Protein AF-M7PPW6-F1 (afdb_monomer_lite)

pLDDT: mean 79.84, std 19.19, range [37.94, 98.31]

Secondary structure (DSSP, 8-state):
---SSSSSSSSSSTTS----SSSHHHHHHHHHHHHHHHHHHHHHTT--EETTTTEEGGG-HHHHHHHHHHHHHHHHHHHTT-S--SS--S-HHHHHHHHHH--HHHHHHHHHHHTS--

Radius of gyration: 24.94 Å; chains: 1; bounding box: 32×23×100 Å

Foldseek 3Di:
DDDDDPDPPPPPPPPPPPPPPPDDPVVLVVQLVVLLVVQLVVVQVVQQADDPVRHGCCPPVLQSVQSSLLLSLQSNCVSVPQPGHSHDPDDCVVCVVSSPDDDSVVSNVVRNVVVVVD

Organism: NCBI:txid1286106

Sequence (118 aa):
MKAKHLLIQHLLIWVLMSPLTVVVAVEDDFVIKQLTNDCFQEWQTRDWRLGEDAARVADMPSYVEAIKRICGASAELFVEGYPVSPFIHQSQRVILPFIFSGQNADVRQWLLNATTDD

Structure (mmCIF, N/CA/C/O backbone):
data_AF-M7PPW6-F1
#
_entry.id   AF-M7PPW6-F1
#
loop_
_atom_site.group_PDB
_atom_site.id
_atom_site.type_symbol
_atom_site.label_atom_id
_atom_site.label_alt_id
_atom_site.label_comp_id
_atom_site.label_asym_id
_atom_site.label_entity_id
_atom_site.label_seq_id
_atom_site.pdbx_PDB_ins_code
_atom_site.Cartn_x
_atom_site.Cartn_y
_atom_site.Cartn_z
_atom_site.occupancy
_atom_site.B_iso_or_equiv
_atom_site.auth_seq_id
_atom_site.auth_comp_id
_atom_site.auth_asym_id
_atom_site.auth_atom_id
_atom_site.pdbx_PDB_model_num
ATOM 1 N N . MET A 1 1 ? -14.726 -7.093 79.150 1.00 37.94 1 MET A N 1
ATOM 2 C CA . MET A 1 1 ? -15.205 -7.847 77.970 1.00 37.94 1 MET A CA 1
ATOM 3 C C . MET A 1 1 ? -15.480 -6.859 76.837 1.00 37.94 1 MET A C 1
ATOM 5 O O . MET A 1 1 ? -16.530 -6.235 76.820 1.00 37.94 1 MET A O 1
ATOM 9 N N . LYS A 1 2 ? -14.500 -6.624 75.956 1.00 41.59 2 LYS A N 1
ATOM 10 C CA . LYS A 1 2 ? -14.602 -5.742 74.778 1.00 41.59 2 LYS A CA 1
ATOM 11 C C . LYS A 1 2 ? -14.153 -6.555 73.566 1.00 41.59 2 LYS A C 1
ATOM 13 O O . LYS A 1 2 ? -12.963 -6.687 73.326 1.00 41.59 2 LYS A O 1
ATOM 18 N N . ALA A 1 3 ? -15.099 -7.139 72.847 1.00 46.75 3 ALA A N 1
ATOM 19 C CA . ALA A 1 3 ? -14.849 -7.813 71.579 1.00 46.75 3 ALA A CA 1
ATOM 20 C C . ALA A 1 3 ? -16.120 -7.671 70.746 1.00 46.75 3 ALA A C 1
ATOM 22 O O . ALA A 1 3 ? -17.101 -8.335 71.066 1.00 46.75 3 ALA A O 1
ATOM 23 N N . LYS A 1 4 ? -16.130 -6.741 69.776 1.00 47.84 4 LYS A N 1
ATOM 24 C CA . LYS A 1 4 ? -17.118 -6.678 68.671 1.00 47.84 4 LYS A CA 1
ATOM 25 C C . LYS A 1 4 ? -16.888 -5.576 67.615 1.00 47.84 4 LYS A C 1
ATOM 27 O O . LYS A 1 4 ? -17.720 -5.439 66.732 1.00 47.84 4 LYS A O 1
ATOM 32 N N . HIS A 1 5 ? -15.778 -4.830 67.632 1.00 45.78 5 HIS A N 1
ATOM 33 C CA . HIS A 1 5 ? -15.577 -3.692 66.709 1.00 45.78 5 HIS A CA 1
ATOM 34 C C . HIS A 1 5 ? -14.438 -3.831 65.683 1.00 45.78 5 HIS A C 1
ATOM 36 O O . HIS A 1 5 ? -13.989 -2.830 65.144 1.00 45.78 5 HIS A O 1
ATOM 42 N N . LEU A 1 6 ? -13.982 -5.046 65.369 1.00 45.41 6 LEU A N 1
ATOM 43 C CA . LEU A 1 6 ? -12.812 -5.248 64.492 1.00 45.41 6 LEU A CA 1
ATOM 44 C C . LEU A 1 6 ? -13.058 -6.187 63.300 1.00 45.41 6 LEU A C 1
ATOM 46 O O . LEU A 1 6 ? -12.123 -6.783 62.785 1.00 45.41 6 LEU A O 1
ATOM 50 N N . LEU A 1 7 ? -14.307 -6.331 62.844 1.00 46.28 7 LEU A N 1
A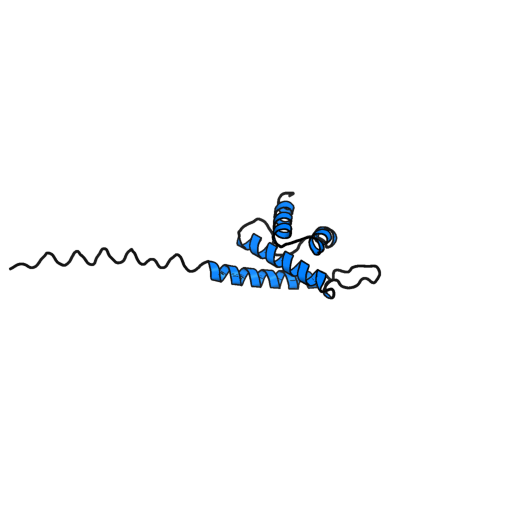TOM 51 C CA . LEU A 1 7 ? -14.630 -7.192 61.691 1.00 46.28 7 LEU A CA 1
ATOM 52 C C . LEU A 1 7 ? -15.240 -6.457 60.488 1.00 46.28 7 LEU A C 1
ATOM 54 O O . LEU A 1 7 ? -15.522 -7.083 59.475 1.00 46.28 7 LEU A O 1
ATOM 58 N N . ILE A 1 8 ? -15.377 -5.129 60.547 1.00 44.25 8 ILE A N 1
ATOM 59 C CA . ILE A 1 8 ? -15.891 -4.306 59.437 1.00 44.25 8 ILE A CA 1
ATOM 60 C C . ILE A 1 8 ? -14.808 -3.308 59.007 1.00 44.25 8 ILE A C 1
ATOM 62 O O . ILE A 1 8 ? -15.006 -2.101 59.013 1.00 44.25 8 ILE A O 1
ATOM 66 N N . GLN A 1 9 ? -13.608 -3.800 58.709 1.00 43.38 9 GLN A N 1
ATOM 67 C CA . GLN A 1 9 ? -12.562 -2.968 58.092 1.00 43.38 9 GLN A CA 1
ATOM 68 C C . GLN A 1 9 ? -11.844 -3.668 56.929 1.00 43.38 9 GLN A C 1
ATOM 70 O O . GLN A 1 9 ? -11.122 -3.027 56.175 1.00 43.38 9 GLN A O 1
ATOM 75 N N . HIS A 1 10 ? -12.112 -4.960 56.705 1.00 42.69 10 HIS A N 1
ATOM 76 C CA . HIS A 1 10 ? -11.516 -5.731 55.608 1.00 42.69 10 HIS A CA 1
ATOM 77 C C . HIS A 1 10 ? -12.404 -5.860 54.359 1.00 42.69 10 HIS A C 1
ATOM 79 O O . HIS A 1 10 ? -11.970 -6.432 53.366 1.00 42.69 10 HIS A O 1
ATOM 85 N N . LEU A 1 11 ? -13.618 -5.300 54.369 1.00 47.28 11 LEU A N 1
ATOM 86 C CA . LEU A 1 11 ? -14.577 -5.405 53.257 1.00 47.28 11 LEU A CA 1
ATOM 87 C C . LEU A 1 11 ? -14.511 -4.254 52.235 1.00 47.28 11 LEU A C 1
ATOM 89 O O . LEU A 1 11 ? -15.239 -4.287 51.252 1.00 47.28 11 LEU A O 1
ATOM 93 N N . LEU A 1 12 ? -13.639 -3.257 52.427 1.00 47.72 12 LEU A N 1
ATOM 94 C CA . LEU A 1 12 ? -13.584 -2.051 51.579 1.00 47.72 12 LEU A CA 1
ATOM 95 C C . LEU A 1 12 ? -12.320 -1.909 50.713 1.00 47.72 12 LEU A C 1
ATOM 97 O O . LEU A 1 12 ? -12.209 -0.942 49.971 1.00 47.72 12 LEU A O 1
ATOM 101 N N . ILE A 1 13 ? -11.376 -2.853 50.767 1.00 48.75 13 ILE A N 1
ATOM 102 C CA . ILE A 1 13 ? -10.068 -2.701 50.089 1.00 48.75 13 ILE A CA 1
ATOM 103 C C . ILE A 1 13 ? -9.958 -3.527 48.791 1.00 48.75 13 ILE A C 1
ATOM 105 O O . ILE A 1 13 ? -9.046 -3.319 48.001 1.00 48.75 13 ILE A O 1
ATOM 109 N N . TRP A 1 14 ? -10.920 -4.404 48.489 1.00 43.31 14 TRP A N 1
ATOM 110 C CA . TRP A 1 14 ? -10.830 -5.285 47.313 1.00 43.31 14 TRP A CA 1
ATOM 111 C C . TRP A 1 14 ? -11.406 -4.719 46.005 1.00 43.31 14 TRP A C 1
ATOM 113 O O . TRP A 1 14 ? -11.274 -5.359 44.969 1.00 43.31 14 TRP A O 1
ATOM 123 N N . VAL A 1 15 ? -11.995 -3.519 46.003 1.00 50.75 15 VAL A N 1
ATOM 124 C CA . VAL A 1 15 ? -12.602 -2.932 44.784 1.00 50.75 15 VAL A CA 1
ATOM 125 C C . VAL A 1 15 ? -11.619 -2.053 43.986 1.00 50.75 15 VAL A C 1
ATOM 127 O O . VAL A 1 15 ? -11.905 -1.682 42.854 1.00 50.75 15 VAL A O 1
ATOM 130 N N . LEU A 1 16 ? -10.425 -1.756 44.516 1.00 48.28 16 LEU A N 1
ATOM 131 C CA . LEU A 1 16 ? -9.467 -0.833 43.875 1.00 48.28 16 LEU A CA 1
ATOM 132 C C . LEU A 1 16 ? -8.342 -1.504 43.071 1.00 48.28 16 LEU A C 1
ATOM 134 O O . LEU A 1 16 ? -7.534 -0.806 42.466 1.00 48.28 16 LEU A O 1
ATOM 138 N N . MET A 1 17 ? -8.305 -2.835 42.996 1.00 48.81 17 MET A N 1
ATOM 139 C CA . MET A 1 17 ? -7.446 -3.552 42.049 1.00 48.81 17 MET A CA 1
ATOM 140 C C . MET A 1 17 ? -8.298 -4.159 40.938 1.00 48.81 17 MET A C 1
ATOM 142 O O . MET A 1 17 ? -8.457 -5.370 40.850 1.00 48.81 17 MET A O 1
ATOM 146 N N . SER A 1 18 ? -8.861 -3.306 40.083 1.00 51.38 18 SER A N 1
ATOM 147 C CA . SER A 1 18 ? -9.184 -3.722 38.718 1.00 51.38 18 SER A CA 1
ATOM 148 C C . SER A 1 18 ? -7.944 -3.462 37.861 1.00 51.38 18 SER A C 1
ATOM 150 O O . SER A 1 18 ? -7.698 -2.309 37.503 1.00 51.38 18 SER A O 1
ATOM 152 N N . PRO A 1 19 ? -7.130 -4.481 37.530 1.00 47.50 19 PRO A N 1
ATOM 153 C CA . PRO A 1 19 ? -6.118 -4.356 36.495 1.00 47.50 19 PRO A CA 1
ATOM 154 C C . PRO A 1 19 ? -6.827 -4.466 35.139 1.00 47.50 19 PRO A C 1
ATOM 156 O O . PRO A 1 19 ? -6.678 -5.461 34.443 1.00 47.50 19 PRO A O 1
ATOM 159 N N . LEU A 1 20 ? -7.677 -3.496 34.789 1.00 52.25 20 LEU A N 1
ATOM 160 C CA . LEU A 1 20 ? -8.476 -3.567 33.558 1.00 52.25 20 LEU A CA 1
ATOM 161 C C . LEU A 1 20 ? -8.142 -2.485 32.527 1.00 52.25 20 LEU A C 1
ATOM 163 O O . LEU A 1 20 ? -8.945 -2.221 31.642 1.00 52.25 20 LEU A O 1
ATOM 167 N N . THR A 1 21 ? -6.964 -1.866 32.609 1.00 50.81 21 THR A N 1
ATOM 168 C CA . THR A 1 21 ? -6.569 -0.804 31.661 1.00 50.81 21 THR A CA 1
ATOM 169 C C . THR A 1 21 ? -5.221 -1.007 30.974 1.00 50.81 21 THR A C 1
ATOM 171 O O . THR A 1 21 ? -4.771 -0.116 30.264 1.00 50.81 21 THR A O 1
ATOM 174 N N . VAL A 1 22 ? -4.586 -2.178 31.098 1.00 50.28 22 VAL A N 1
ATOM 175 C CA . VAL A 1 22 ? -3.305 -2.464 30.419 1.00 50.28 22 VAL A CA 1
ATOM 176 C C . VAL A 1 22 ? -3.399 -3.759 29.612 1.00 50.28 22 VAL A C 1
ATOM 178 O O . VAL A 1 22 ? -2.745 -4.736 29.955 1.00 50.28 22 VAL A O 1
ATOM 181 N N . VAL A 1 23 ? -4.248 -3.816 28.578 1.00 49.03 23 VAL A N 1
ATOM 182 C CA . VAL A 1 23 ? -4.251 -4.979 27.655 1.00 49.03 23 VAL A CA 1
ATOM 183 C C . VAL A 1 23 ? -4.411 -4.625 26.165 1.00 49.03 23 VAL A C 1
ATOM 185 O O . VAL A 1 23 ? -3.995 -5.416 25.336 1.00 49.03 23 VAL A O 1
ATOM 188 N N . VAL A 1 24 ? -4.906 -3.448 25.765 1.00 53.25 24 VAL A N 1
ATOM 189 C CA . VAL A 1 24 ? -5.366 -3.292 24.362 1.00 53.25 24 VAL A CA 1
ATOM 190 C C . VAL A 1 24 ? -4.249 -3.005 23.335 1.00 53.25 24 VAL A C 1
ATOM 192 O O . VAL A 1 24 ? -4.304 -3.504 22.222 1.00 53.25 24 VAL A O 1
ATOM 195 N N . ALA A 1 25 ? -3.168 -2.305 23.697 1.00 59.06 25 ALA A N 1
ATOM 196 C CA . ALA A 1 25 ? -2.180 -1.845 22.703 1.00 59.06 25 ALA A CA 1
ATOM 197 C C . ALA A 1 25 ? -1.289 -2.949 22.084 1.00 59.06 25 ALA A C 1
ATOM 199 O O . ALA A 1 25 ? -0.715 -2.754 21.018 1.00 59.06 25 ALA A O 1
ATOM 200 N N . VAL A 1 26 ? -1.129 -4.098 22.751 1.00 60.81 26 VAL A N 1
ATOM 201 C CA . VAL A 1 26 ? -0.249 -5.179 22.254 1.00 60.81 26 VAL A CA 1
ATOM 202 C C . VAL A 1 26 ? -0.931 -5.997 21.154 1.00 60.81 26 VAL A C 1
ATOM 204 O O . VAL A 1 26 ? -0.254 -6.531 20.276 1.00 60.81 26 VAL A O 1
ATOM 207 N N . GLU A 1 27 ? -2.259 -6.091 21.200 1.00 74.06 27 GLU A N 1
ATOM 208 C CA . GLU A 1 27 ? -3.051 -6.807 20.200 1.00 74.06 27 GLU A CA 1
ATOM 209 C C . GLU A 1 27 ? -3.084 -6.025 18.883 1.00 74.06 27 GLU A C 1
ATOM 211 O O . GLU A 1 27 ? -2.773 -6.585 17.830 1.00 74.06 27 GLU A O 1
ATOM 216 N N . ASP A 1 28 ? -3.311 -4.713 18.961 1.00 87.25 28 ASP A N 1
ATOM 217 C CA . ASP A 1 28 ? -3.379 -3.829 17.794 1.00 87.25 28 ASP A CA 1
ATOM 218 C C . ASP A 1 28 ? -2.060 -3.814 17.003 1.00 87.25 28 ASP A C 1
ATOM 220 O O . ASP A 1 28 ? -2.059 -4.013 15.788 1.00 87.25 28 ASP A O 1
ATOM 224 N N . ASP A 1 29 ? -0.912 -3.685 17.678 1.00 91.81 29 ASP A N 1
ATOM 225 C CA . ASP A 1 29 ? 0.413 -3.690 17.037 1.00 91.81 29 ASP A CA 1
ATOM 226 C C . ASP A 1 29 ? 0.707 -4.994 16.275 1.00 91.81 29 ASP A C 1
ATOM 228 O O . ASP A 1 29 ? 1.384 -4.990 15.238 1.00 91.81 29 ASP A O 1
ATOM 232 N N . PHE A 1 30 ? 0.247 -6.130 16.805 1.00 94.12 30 PHE A N 1
ATOM 233 C CA . PHE A 1 30 ? 0.393 -7.424 16.143 1.00 94.12 30 PHE A CA 1
ATOM 234 C C . PHE A 1 30 ? -0.522 -7.516 14.917 1.00 94.12 30 PHE A C 1
ATOM 236 O O . PHE A 1 30 ? -0.056 -7.883 13.834 1.00 94.12 30 PHE A O 1
ATOM 243 N N . VAL A 1 31 ? -1.790 -7.124 15.067 1.00 95.06 31 VAL A N 1
ATOM 244 C CA . VAL A 1 31 ? -2.788 -7.140 13.990 1.00 95.06 31 VAL A CA 1
ATOM 245 C C . VAL A 1 31 ? -2.376 -6.216 12.842 1.00 95.06 31 VAL A C 1
ATOM 247 O O . VAL A 1 31 ? -2.400 -6.637 11.686 1.00 95.06 31 VAL A O 1
ATOM 250 N N . ILE A 1 32 ? -1.906 -4.999 13.136 1.00 96.62 32 ILE A N 1
ATOM 251 C CA . ILE A 1 32 ? -1.432 -4.041 12.125 1.00 96.62 32 ILE A CA 1
ATOM 252 C C . ILE A 1 32 ? -0.283 -4.640 11.311 1.00 96.62 32 ILE A C 1
ATOM 254 O O . ILE A 1 32 ? -0.294 -4.576 10.079 1.00 96.62 32 ILE A O 1
ATOM 258 N N . LYS A 1 33 ? 0.702 -5.269 11.967 1.00 97.00 33 LYS A N 1
ATOM 259 C CA . LYS A 1 33 ? 1.830 -5.917 11.274 1.00 97.00 33 LYS A CA 1
ATOM 260 C C . LYS A 1 33 ? 1.368 -7.071 10.392 1.00 97.00 33 LYS A C 1
ATOM 262 O O . LYS A 1 33 ? 1.874 -7.214 9.280 1.00 97.00 33 LYS A O 1
ATOM 267 N N . GLN A 1 34 ? 0.427 -7.881 10.873 1.00 97.88 34 GLN A N 1
ATOM 268 C CA . GLN A 1 34 ? -0.125 -8.987 10.099 1.00 97.88 34 GLN A CA 1
ATOM 269 C C . GLN A 1 34 ? -0.855 -8.478 8.851 1.00 97.88 34 GLN A C 1
ATOM 271 O O . GLN A 1 34 ? -0.490 -8.863 7.744 1.00 97.88 34 GLN A O 1
ATOM 276 N N . LEU A 1 35 ? -1.792 -7.541 9.009 1.00 97.94 35 LEU A N 1
ATOM 277 C CA . LEU A 1 35 ? -2.539 -6.950 7.894 1.00 97.94 35 LEU A CA 1
ATOM 278 C C . LEU A 1 35 ? -1.626 -6.234 6.892 1.00 97.94 35 LEU A C 1
ATOM 280 O O . LEU A 1 35 ? -1.818 -6.356 5.685 1.00 97.94 35 LEU A O 1
ATOM 284 N N . THR A 1 36 ? -0.590 -5.541 7.374 1.00 98.06 36 THR A N 1
ATOM 285 C CA . THR A 1 36 ? 0.416 -4.904 6.510 1.00 98.06 36 THR A CA 1
ATOM 286 C C . THR A 1 36 ? 1.121 -5.934 5.629 1.00 98.06 36 THR A C 1
ATOM 288 O O . THR A 1 36 ? 1.284 -5.718 4.426 1.00 98.06 36 THR A O 1
ATOM 291 N N . ASN A 1 37 ? 1.540 -7.058 6.219 1.00 98.25 37 ASN A N 1
ATOM 292 C CA . ASN A 1 37 ? 2.207 -8.131 5.489 1.00 98.25 37 ASN A CA 1
ATOM 293 C C . ASN A 1 37 ? 1.259 -8.791 4.487 1.00 98.25 37 ASN A C 1
ATOM 295 O O . ASN A 1 37 ? 1.641 -8.961 3.331 1.00 98.25 37 ASN A O 1
ATOM 299 N N . ASP A 1 38 ? 0.034 -9.106 4.902 1.00 98.31 38 ASP A N 1
ATOM 300 C CA . ASP A 1 38 ? -0.966 -9.753 4.052 1.00 98.31 38 ASP A CA 1
ATOM 301 C C . ASP A 1 38 ? -1.335 -8.863 2.856 1.00 98.31 38 ASP A C 1
ATOM 303 O O . ASP A 1 38 ? -1.344 -9.330 1.717 1.00 98.31 38 ASP A O 1
ATOM 307 N N . CYS A 1 39 ? -1.534 -7.560 3.084 1.00 98.12 39 CYS A N 1
ATOM 308 C CA . CYS A 1 39 ? -1.731 -6.568 2.026 1.00 98.12 39 CYS A CA 1
ATOM 309 C C . CYS A 1 39 ? -0.557 -6.527 1.044 1.00 98.12 39 CYS A C 1
ATOM 311 O O . CYS A 1 39 ? -0.755 -6.540 -0.172 1.00 98.12 39 CYS A O 1
ATOM 313 N N . PHE A 1 40 ? 0.677 -6.514 1.552 1.00 97.56 40 PHE A N 1
ATOM 314 C CA . PHE A 1 40 ? 1.855 -6.471 0.695 1.00 97.56 40 PHE A CA 1
ATOM 315 C C . PHE A 1 40 ? 2.002 -7.748 -0.145 1.00 97.56 40 PHE A C 1
ATOM 317 O O . PHE A 1 40 ? 2.325 -7.659 -1.330 1.00 97.56 40 PHE A O 1
ATOM 324 N N . GLN A 1 41 ? 1.737 -8.923 0.436 1.00 97.56 41 GLN A N 1
ATOM 325 C CA . GLN A 1 41 ? 1.749 -10.196 -0.292 1.00 97.56 41 GLN A CA 1
ATOM 326 C C . GLN A 1 41 ? 0.654 -10.245 -1.362 1.00 97.56 41 GLN A C 1
ATOM 328 O O . GLN A 1 41 ? 0.932 -10.631 -2.496 1.00 97.56 41 GLN A O 1
ATOM 333 N N . GLU A 1 42 ? -0.566 -9.808 -1.041 1.00 97.19 42 GLU A N 1
ATOM 334 C CA . GLU A 1 42 ? -1.664 -9.728 -2.009 1.00 97.19 42 GLU A CA 1
ATOM 335 C C . GLU A 1 42 ? -1.295 -8.816 -3.180 1.00 97.19 42 GLU A C 1
ATOM 337 O O . GLU A 1 42 ? -1.398 -9.229 -4.336 1.00 97.19 42 GLU A O 1
ATOM 342 N N . TRP A 1 43 ? -0.767 -7.621 -2.904 1.00 95.50 43 TRP A N 1
ATOM 343 C CA . TRP A 1 43 ? -0.349 -6.688 -3.946 1.00 95.50 43 TRP A CA 1
ATOM 344 C C . TRP A 1 43 ? 0.679 -7.291 -4.915 1.00 95.50 43 TRP A C 1
ATOM 346 O O . TRP A 1 43 ? 0.577 -7.076 -6.125 1.00 95.50 43 TRP A O 1
ATOM 356 N N . GLN A 1 44 ? 1.643 -8.080 -4.423 1.00 94.81 44 GLN A N 1
ATOM 357 C CA . GLN A 1 44 ? 2.647 -8.727 -5.278 1.00 94.81 44 GLN A CA 1
ATOM 358 C C . GLN A 1 44 ? 2.023 -9.655 -6.328 1.00 94.81 44 GLN A C 1
ATOM 360 O O . GLN A 1 44 ? 2.575 -9.800 -7.421 1.00 94.81 44 GLN A O 1
ATOM 365 N N . THR A 1 45 ? 0.862 -10.247 -6.035 1.00 95.19 45 THR A N 1
ATOM 366 C CA . THR A 1 45 ? 0.150 -11.124 -6.978 1.00 95.19 45 THR A CA 1
ATOM 367 C C . THR A 1 45 ? -0.435 -10.375 -8.176 1.00 95.19 45 THR A C 1
ATOM 369 O O . THR A 1 45 ? -0.742 -10.991 -9.195 1.00 95.19 45 THR A O 1
ATOM 372 N N . ARG A 1 46 ? -0.544 -9.042 -8.100 1.00 92.00 46 ARG A N 1
ATOM 373 C CA . ARG A 1 46 ? -1.137 -8.205 -9.153 1.00 92.00 46 ARG A CA 1
ATOM 374 C C . ARG A 1 46 ? -0.218 -7.963 -10.348 1.00 92.00 46 ARG A C 1
ATOM 376 O O . ARG A 1 46 ? -0.674 -7.384 -11.330 1.00 92.00 46 ARG A O 1
ATOM 383 N N . ASP A 1 47 ? 1.055 -8.356 -10.249 1.00 93.06 47 ASP A N 1
ATOM 384 C CA . ASP A 1 47 ? 2.082 -8.235 -11.297 1.00 93.06 47 ASP A CA 1
ATOM 385 C C . ASP A 1 47 ? 2.073 -6.869 -12.005 1.00 93.06 47 ASP A C 1
ATOM 387 O O . ASP A 1 47 ? 2.069 -6.769 -13.232 1.00 93.06 47 ASP A O 1
ATOM 391 N N . TRP A 1 48 ? 2.018 -5.788 -11.222 1.00 92.69 48 TRP A N 1
ATOM 392 C CA . TRP A 1 48 ? 2.035 -4.435 -11.772 1.00 92.69 48 TRP A CA 1
ATOM 393 C C . TRP A 1 48 ? 3.327 -4.180 -12.549 1.00 92.69 48 TRP A C 1
ATOM 395 O O . TRP A 1 48 ? 4.425 -4.570 -12.137 1.00 92.69 48 TRP A O 1
ATOM 405 N N . ARG A 1 49 ? 3.195 -3.501 -13.688 1.00 92.69 49 ARG A N 1
ATOM 406 C CA . ARG A 1 49 ? 4.286 -3.257 -14.636 1.00 92.69 49 ARG A CA 1
ATOM 407 C C . ARG A 1 49 ? 4.359 -1.786 -15.001 1.00 92.69 49 ARG A C 1
ATOM 409 O O . ARG A 1 49 ? 3.363 -1.066 -14.920 1.00 92.69 49 ARG A O 1
ATOM 416 N N . LEU A 1 50 ? 5.548 -1.322 -15.364 1.00 87.81 50 LEU A N 1
ATOM 417 C CA . LEU A 1 50 ? 5.784 0.076 -15.701 1.00 87.81 50 LEU A CA 1
ATOM 418 C C . LEU A 1 50 ? 6.819 0.233 -16.814 1.00 87.81 50 LEU A C 1
ATOM 420 O O . LEU A 1 50 ? 7.741 -0.570 -16.941 1.00 87.81 50 LEU A O 1
ATOM 424 N N . GLY A 1 51 ? 6.665 1.313 -17.579 1.00 83.81 51 GLY A N 1
ATOM 425 C CA . GLY A 1 51 ? 7.528 1.641 -18.707 1.00 83.81 51 GLY A CA 1
ATOM 426 C C . GLY A 1 51 ? 7.248 0.784 -19.939 1.00 83.81 51 GLY A C 1
ATOM 427 O O . GLY A 1 51 ? 6.397 -0.105 -19.928 1.00 83.81 51 GLY A O 1
ATOM 428 N N . GLU A 1 52 ? 7.976 1.080 -21.010 1.00 81.88 52 GLU A N 1
ATOM 429 C CA . GLU A 1 52 ? 7.863 0.372 -22.290 1.00 81.88 52 GLU A CA 1
ATOM 430 C C . GLU A 1 52 ? 8.356 -1.077 -22.184 1.00 81.88 52 GLU A C 1
ATOM 432 O O . GLU A 1 52 ? 7.748 -1.979 -22.754 1.00 81.88 52 GLU A O 1
ATOM 437 N N . ASP A 1 53 ? 9.374 -1.318 -21.353 1.00 87.31 53 ASP A N 1
ATOM 438 C CA . ASP A 1 53 ? 9.943 -2.649 -21.105 1.00 87.31 53 ASP A CA 1
ATOM 439 C C . ASP A 1 53 ? 9.056 -3.540 -20.215 1.00 87.31 53 ASP A C 1
ATOM 441 O O . ASP A 1 53 ? 9.424 -4.672 -19.896 1.00 87.31 53 ASP A O 1
ATOM 445 N N . ALA A 1 54 ? 7.896 -3.033 -19.778 1.00 88.38 54 ALA A N 1
ATOM 446 C CA . ALA A 1 54 ? 6.957 -3.730 -18.903 1.00 88.38 54 ALA A CA 1
ATOM 447 C C . ALA A 1 54 ? 7.636 -4.318 -17.648 1.00 88.38 54 ALA A C 1
ATOM 449 O O . ALA A 1 54 ? 7.317 -5.431 -17.207 1.00 88.38 54 ALA A O 1
ATOM 450 N N . ALA A 1 55 ? 8.580 -3.558 -17.083 1.00 91.06 55 ALA A N 1
ATOM 451 C CA . ALA A 1 55 ? 9.345 -3.946 -15.912 1.00 91.06 55 ALA A CA 1
ATOM 452 C C . ALA A 1 55 ? 8.411 -4.093 -14.710 1.00 91.06 55 ALA A C 1
ATOM 454 O O . ALA A 1 55 ? 7.559 -3.237 -14.453 1.00 91.06 55 ALA A O 1
ATOM 455 N N . ARG A 1 56 ? 8.567 -5.190 -13.970 1.00 94.00 56 ARG A N 1
ATOM 456 C CA . ARG A 1 56 ? 7.722 -5.488 -12.820 1.00 94.00 56 ARG A CA 1
ATOM 457 C C . ARG A 1 56 ? 8.058 -4.534 -11.680 1.00 94.00 56 ARG A C 1
ATOM 459 O O . ARG A 1 56 ? 9.199 -4.449 -11.233 1.00 94.00 56 ARG A O 1
ATOM 466 N N . VAL A 1 57 ? 7.056 -3.821 -11.180 1.00 91.81 57 VAL A N 1
ATOM 467 C CA . VAL A 1 57 ? 7.277 -2.797 -10.146 1.00 91.81 57 VAL A CA 1
ATOM 468 C C . VAL A 1 57 ? 7.661 -3.403 -8.794 1.00 91.81 57 VAL A C 1
ATOM 470 O O . VAL A 1 57 ? 8.285 -2.734 -7.980 1.00 91.81 57 VAL A O 1
ATOM 473 N N . ALA A 1 58 ? 7.337 -4.679 -8.559 1.00 93.44 58 ALA A N 1
ATOM 474 C CA . ALA A 1 58 ? 7.768 -5.412 -7.368 1.00 93.44 58 ALA A CA 1
ATOM 475 C C . ALA A 1 58 ? 9.297 -5.581 -7.287 1.00 93.44 58 ALA A C 1
ATOM 477 O O . ALA A 1 58 ? 9.821 -5.814 -6.202 1.00 93.44 58 ALA A O 1
ATOM 478 N N . ASP A 1 59 ? 10.009 -5.414 -8.405 1.00 92.88 59 ASP A N 1
ATOM 479 C CA . ASP A 1 59 ? 11.475 -5.451 -8.455 1.00 92.88 59 ASP A CA 1
ATOM 480 C C . ASP A 1 59 ? 12.102 -4.055 -8.276 1.00 92.88 59 ASP A C 1
ATOM 482 O O . ASP A 1 59 ? 13.323 -3.908 -8.272 1.00 92.88 59 ASP A O 1
ATOM 486 N N . MET A 1 60 ? 11.279 -3.012 -8.107 1.00 91.19 60 MET A N 1
ATOM 487 C CA . MET A 1 60 ? 11.716 -1.629 -7.925 1.00 91.19 60 MET A CA 1
ATOM 488 C C . MET A 1 60 ? 11.648 -1.249 -6.434 1.00 91.19 60 MET A C 1
ATOM 490 O O . MET A 1 60 ? 10.548 -1.127 -5.887 1.00 91.19 60 MET A O 1
ATOM 494 N N . PRO A 1 61 ? 12.786 -0.993 -5.756 1.00 90.88 61 PRO A N 1
ATOM 495 C CA . PRO A 1 61 ? 12.798 -0.726 -4.315 1.00 90.88 61 PRO A CA 1
ATOM 496 C C . PRO A 1 61 ? 11.915 0.451 -3.882 1.00 90.88 61 PRO A C 1
ATOM 498 O O . PRO A 1 61 ? 11.255 0.380 -2.850 1.00 90.88 61 PRO A O 1
ATOM 501 N N . SER A 1 62 ? 11.851 1.519 -4.683 1.00 86.94 62 SER A N 1
ATOM 502 C CA . SER A 1 62 ? 11.006 2.684 -4.390 1.00 86.94 62 SER A CA 1
ATOM 503 C C . SER A 1 62 ? 9.514 2.340 -4.368 1.00 86.94 62 SER A C 1
ATOM 505 O O . SER A 1 62 ? 8.798 2.800 -3.482 1.00 86.94 62 SER A O 1
ATOM 507 N N . TYR A 1 63 ? 9.054 1.499 -5.299 1.00 89.50 63 TYR A N 1
ATOM 508 C CA . TYR A 1 63 ? 7.676 1.010 -5.326 1.00 89.50 63 TYR A CA 1
ATOM 509 C C . TYR A 1 63 ? 7.389 0.115 -4.130 1.00 89.50 63 TYR A C 1
ATOM 511 O O . TYR A 1 63 ? 6.366 0.283 -3.475 1.00 89.50 63 TYR A O 1
ATOM 519 N N . VAL A 1 64 ? 8.301 -0.805 -3.815 1.00 92.44 64 VAL A N 1
ATOM 520 C CA . VAL A 1 64 ? 8.147 -1.716 -2.677 1.00 92.44 64 VAL A CA 1
ATOM 521 C C . VAL A 1 64 ? 7.961 -0.947 -1.371 1.00 92.44 64 VAL A C 1
ATOM 523 O O . VAL A 1 64 ? 7.013 -1.214 -0.633 1.00 92.44 64 VAL A O 1
ATOM 526 N N . GLU A 1 65 ? 8.819 0.033 -1.094 1.00 91.38 65 GLU A N 1
ATOM 527 C CA . GLU A 1 65 ? 8.732 0.814 0.143 1.00 91.38 65 GLU A CA 1
ATOM 528 C C . GLU A 1 65 ? 7.478 1.691 0.195 1.00 91.38 65 GLU A C 1
ATOM 530 O O . GLU A 1 65 ? 6.844 1.815 1.243 1.00 91.38 65 GLU A O 1
ATOM 535 N N . ALA A 1 66 ? 7.063 2.252 -0.939 1.00 90.19 66 ALA A N 1
ATOM 536 C CA . ALA A 1 66 ? 5.821 3.006 -1.017 1.00 90.19 66 ALA A CA 1
ATOM 537 C C . ALA A 1 66 ? 4.579 2.133 -0.783 1.00 90.19 66 ALA A C 1
ATOM 539 O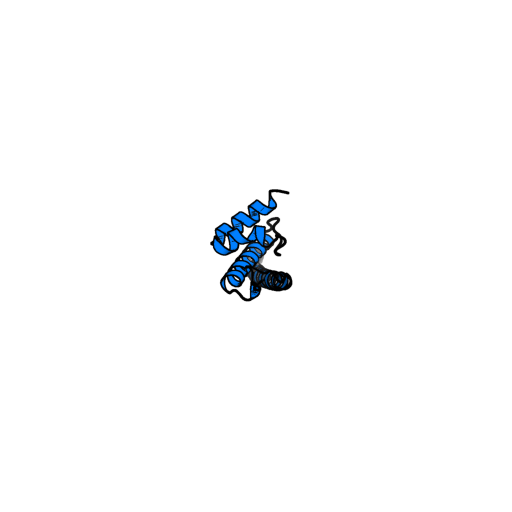 O . ALA A 1 66 ? 3.675 2.529 -0.052 1.00 90.19 66 ALA A O 1
ATOM 540 N N . ILE A 1 67 ? 4.532 0.931 -1.355 1.00 93.88 67 ILE A N 1
ATOM 541 C CA . ILE A 1 67 ? 3.399 0.021 -1.166 1.00 93.88 67 ILE A CA 1
ATOM 542 C C . ILE A 1 67 ? 3.334 -0.468 0.278 1.00 93.88 67 ILE A C 1
ATOM 544 O O . ILE A 1 67 ? 2.253 -0.464 0.861 1.00 93.88 67 ILE A O 1
ATOM 548 N N . LYS A 1 68 ? 4.472 -0.810 0.897 1.00 94.19 68 LYS A N 1
ATOM 549 C CA . LYS A 1 68 ? 4.513 -1.127 2.335 1.00 94.19 68 LYS A CA 1
ATOM 550 C C . LYS A 1 68 ? 3.941 0.010 3.176 1.00 94.19 68 LYS A C 1
ATOM 552 O O . LYS A 1 68 ? 3.188 -0.244 4.110 1.00 94.19 68 LYS A O 1
ATOM 557 N N . ARG A 1 69 ? 4.258 1.260 2.823 1.00 93.00 69 ARG A N 1
ATOM 558 C CA . ARG A 1 69 ? 3.721 2.453 3.487 1.00 93.00 69 ARG A CA 1
ATOM 559 C C . ARG A 1 69 ? 2.199 2.530 3.397 1.00 93.00 69 ARG A C 1
ATOM 561 O O . ARG A 1 69 ? 1.542 2.792 4.399 1.00 93.00 69 ARG A O 1
ATOM 568 N N . ILE A 1 70 ? 1.651 2.288 2.209 1.00 93.38 70 ILE A N 1
ATOM 569 C CA . ILE A 1 70 ? 0.204 2.298 1.960 1.00 93.38 70 ILE A CA 1
ATOM 570 C C . ILE A 1 70 ? -0.486 1.163 2.715 1.00 93.38 70 ILE A C 1
ATOM 572 O O . ILE A 1 70 ? -1.494 1.411 3.371 1.00 93.38 70 ILE A O 1
ATOM 576 N N . CYS A 1 71 ? 0.067 -0.050 2.676 1.00 95.50 71 CYS A N 1
ATOM 577 C CA . CYS A 1 71 ? -0.461 -1.185 3.430 1.00 95.50 71 CYS A CA 1
ATOM 578 C C . CYS A 1 71 ? -0.448 -0.919 4.943 1.00 95.50 71 CYS A C 1
ATOM 580 O O . CYS A 1 71 ? -1.446 -1.176 5.607 1.00 95.50 71 CYS A O 1
ATOM 582 N N . GLY A 1 72 ? 0.632 -0.333 5.474 1.00 95.38 72 GLY A N 1
ATOM 583 C CA . GLY A 1 72 ? 0.715 0.061 6.883 1.00 95.38 72 GLY A CA 1
ATOM 584 C C . GLY A 1 72 ? -0.350 1.085 7.268 1.00 95.38 72 GLY A C 1
ATOM 585 O O . GLY A 1 72 ? -1.116 0.858 8.198 1.00 95.38 72 GLY A O 1
ATOM 586 N N . ALA A 1 73 ? -0.469 2.168 6.498 1.00 94.75 73 ALA A N 1
ATOM 587 C CA . ALA A 1 73 ? -1.484 3.194 6.730 1.00 94.75 73 ALA A CA 1
ATOM 588 C C . ALA A 1 73 ? -2.920 2.645 6.630 1.00 94.75 73 ALA A C 1
ATOM 590 O O . ALA A 1 73 ? -3.783 3.030 7.414 1.00 94.75 73 ALA A O 1
ATOM 591 N N . SER A 1 74 ? -3.176 1.738 5.684 1.00 95.12 74 SER A N 1
ATOM 592 C CA . SER A 1 74 ? -4.488 1.101 5.509 1.00 95.12 74 SER A CA 1
ATOM 593 C C . SER A 1 74 ? -4.828 0.186 6.688 1.00 95.12 74 SER A C 1
ATOM 595 O O . SER A 1 74 ? -5.953 0.215 7.178 1.00 95.12 74 SER A O 1
ATOM 597 N N . ALA A 1 75 ? -3.852 -0.585 7.180 1.00 97.25 75 ALA A N 1
ATOM 598 C CA . ALA A 1 75 ? -4.013 -1.445 8.348 1.00 97.25 75 ALA A CA 1
ATOM 599 C C . ALA A 1 75 ? -4.270 -0.641 9.631 1.00 97.25 75 ALA A C 1
ATOM 601 O O . ALA A 1 75 ? -5.181 -0.983 10.382 1.00 97.25 75 ALA A O 1
ATOM 602 N N . GLU A 1 76 ? -3.514 0.438 9.860 1.00 96.06 76 GLU A N 1
ATOM 603 C CA . GLU A 1 76 ? -3.738 1.351 10.988 1.00 96.06 76 GLU A CA 1
ATOM 604 C C . GLU A 1 76 ? -5.160 1.929 10.953 1.00 96.06 76 GLU A C 1
ATOM 606 O O . GLU A 1 76 ? -5.902 1.798 11.922 1.00 96.06 76 GLU A O 1
ATOM 611 N N . LEU A 1 77 ? -5.576 2.502 9.816 1.00 95.62 77 LEU A N 1
ATOM 612 C CA . LEU A 1 77 ? -6.909 3.095 9.663 1.00 95.62 77 LEU A CA 1
ATOM 613 C C . LEU A 1 77 ? -8.032 2.066 9.853 1.00 95.62 77 LEU A C 1
ATOM 615 O O . LEU A 1 77 ? -9.050 2.380 10.469 1.00 95.62 77 LEU A O 1
ATOM 619 N N . PHE A 1 78 ? -7.845 0.841 9.360 1.00 95.88 78 PHE A N 1
ATOM 620 C CA . PHE A 1 78 ? -8.801 -0.245 9.554 1.00 95.88 78 PHE A CA 1
ATOM 621 C C . PHE A 1 78 ? -8.947 -0.627 11.035 1.00 95.88 78 PHE A C 1
ATOM 623 O O . PHE A 1 78 ? -10.068 -0.741 11.528 1.00 95.88 78 PHE A O 1
ATOM 630 N N . VAL A 1 79 ? -7.833 -0.783 11.760 1.00 96.06 79 VAL A N 1
ATOM 631 C CA . VAL A 1 79 ? -7.837 -1.103 13.202 1.00 96.06 79 VAL A CA 1
ATOM 632 C C . VAL A 1 79 ? -8.411 0.049 14.033 1.00 96.06 79 VAL A C 1
ATOM 634 O O . VAL A 1 79 ? -9.150 -0.187 14.985 1.00 96.06 79 VAL A O 1
ATOM 637 N N . GLU A 1 80 ? -8.165 1.296 13.629 1.00 95.06 80 GLU A N 1
ATOM 638 C CA . GLU A 1 80 ? -8.772 2.499 14.218 1.00 95.06 80 GLU A CA 1
ATOM 639 C C . GLU A 1 80 ? -10.294 2.610 13.952 1.00 95.06 80 GLU A C 1
ATOM 641 O O . GLU A 1 80 ? -10.962 3.463 14.539 1.00 95.06 80 GLU A O 1
ATOM 646 N N . GLY A 1 81 ? -10.863 1.750 13.097 1.00 94.31 81 GLY A N 1
ATOM 647 C CA . GLY A 1 81 ? -12.299 1.677 12.816 1.00 94.31 81 GLY A CA 1
ATOM 648 C C . GLY A 1 81 ? -12.787 2.606 11.701 1.00 94.31 81 GLY A C 1
ATOM 649 O O . GLY A 1 81 ? -13.997 2.792 11.548 1.00 94.31 81 GLY A O 1
ATOM 650 N N . TYR A 1 82 ? -11.881 3.190 10.913 1.00 95.06 82 TYR A N 1
ATOM 651 C CA . TYR A 1 82 ? -12.259 3.931 9.709 1.00 95.06 82 TYR A CA 1
ATOM 652 C C . TYR A 1 82 ? -12.771 2.975 8.618 1.00 95.06 82 TYR A C 1
ATOM 654 O O . TYR A 1 82 ? -12.351 1.817 8.567 1.00 95.06 82 TYR A O 1
ATOM 662 N N . PRO A 1 83 ? -13.641 3.436 7.695 1.00 92.62 83 PRO A N 1
ATOM 663 C CA . PRO A 1 83 ? -14.191 2.615 6.611 1.00 92.62 83 PRO A CA 1
ATOM 664 C C . PRO A 1 83 ? -13.176 2.379 5.473 1.00 92.62 83 PRO A C 1
ATOM 666 O O . PRO A 1 83 ? -13.505 2.465 4.295 1.00 92.62 83 PRO A O 1
ATOM 669 N N . VAL A 1 84 ? -11.922 2.091 5.820 1.00 92.25 84 VAL A N 1
ATOM 670 C CA . VAL A 1 84 ? -10.808 1.867 4.896 1.00 92.25 84 VAL A CA 1
ATOM 671 C C . VAL A 1 84 ? -10.488 0.375 4.881 1.00 92.25 84 VAL A C 1
ATOM 673 O O . VAL A 1 84 ? -10.269 -0.225 5.927 1.00 92.25 84 VAL A O 1
ATOM 676 N N . SER A 1 85 ? -10.455 -0.238 3.696 1.00 94.19 85 SER A N 1
ATOM 677 C CA . SER A 1 85 ? -10.003 -1.630 3.549 1.00 94.19 85 SER A CA 1
ATOM 678 C C . SER A 1 85 ? -8.534 -1.758 3.968 1.00 94.19 85 SER A C 1
ATOM 680 O O . SER A 1 85 ? -7.734 -0.920 3.555 1.00 94.19 85 SER A O 1
ATOM 682 N N . PRO A 1 86 ? -8.128 -2.827 4.681 1.00 95.62 86 PRO A N 1
ATOM 683 C CA . PRO A 1 86 ? -6.716 -3.069 4.964 1.00 95.62 86 PRO A CA 1
ATOM 684 C C . PRO A 1 86 ? -5.933 -3.518 3.714 1.00 95.62 86 PRO A C 1
ATOM 686 O O . PRO A 1 86 ? -4.710 -3.614 3.767 1.00 95.62 86 PRO A O 1
ATOM 689 N N . PHE A 1 87 ? -6.615 -3.780 2.590 1.00 95.69 87 PHE A N 1
ATOM 690 C CA . PHE A 1 87 ? -6.029 -4.199 1.314 1.00 95.69 87 PHE A CA 1
ATOM 691 C C . PHE A 1 87 ? -6.159 -3.119 0.240 1.00 95.69 87 PHE A C 1
ATOM 693 O O . PHE A 1 87 ? -7.154 -2.396 0.160 1.00 95.69 87 PHE A O 1
ATOM 700 N N . ILE A 1 88 ? -5.179 -3.078 -0.662 1.00 91.62 88 ILE A N 1
ATOM 701 C CA . ILE A 1 88 ? -5.194 -2.182 -1.817 1.00 91.62 88 ILE A CA 1
ATOM 702 C C . ILE A 1 88 ? -6.216 -2.691 -2.834 1.00 91.62 88 ILE A C 1
ATOM 704 O O . ILE A 1 88 ? -6.019 -3.734 -3.443 1.00 91.62 88 ILE A O 1
ATOM 708 N N . HIS A 1 89 ? -7.292 -1.950 -3.087 1.00 89.00 89 HIS A N 1
ATOM 709 C CA . HIS A 1 89 ? -8.257 -2.290 -4.148 1.00 89.00 89 HIS A CA 1
ATOM 710 C C . HIS A 1 89 ? -8.091 -1.420 -5.395 1.00 89.00 89 HIS A C 1
ATOM 712 O O . HIS A 1 89 ? -8.491 -1.807 -6.493 1.00 89.00 89 HIS A O 1
ATOM 718 N N . GLN A 1 90 ? -7.467 -0.257 -5.241 1.00 87.75 90 GLN A N 1
ATOM 719 C CA . GLN A 1 90 ? -7.320 0.729 -6.295 1.00 87.75 90 GLN A CA 1
ATOM 720 C C . GLN A 1 90 ? -6.329 0.256 -7.367 1.00 87.75 90 GLN A C 1
ATOM 722 O O . GLN A 1 90 ? -5.407 -0.528 -7.122 1.00 87.75 90 GLN A O 1
ATOM 727 N N . SER A 1 91 ? -6.516 0.754 -8.589 1.00 89.00 91 SER A N 1
ATOM 728 C CA . SER A 1 91 ? -5.593 0.476 -9.690 1.00 89.00 91 SER A CA 1
ATOM 729 C C . SER A 1 91 ? -4.243 1.168 -9.484 1.00 89.00 91 SER A C 1
ATOM 731 O O . SER A 1 91 ? -4.153 2.214 -8.838 1.00 89.00 91 SER A O 1
ATOM 733 N N . GLN A 1 92 ? -3.202 0.649 -10.141 1.00 88.69 92 GLN A N 1
ATOM 734 C CA . GLN A 1 92 ? -1.869 1.262 -10.158 1.00 88.69 92 GLN A CA 1
ATOM 735 C C . GLN A 1 92 ? -1.909 2.756 -10.509 1.00 88.69 92 GLN A C 1
ATOM 737 O O . GLN A 1 92 ? -1.187 3.543 -9.907 1.00 88.69 92 GLN A O 1
ATOM 742 N N . ARG A 1 93 ? -2.780 3.169 -11.443 1.00 86.62 93 ARG A N 1
ATOM 743 C CA . ARG A 1 93 ? -2.916 4.570 -11.876 1.00 86.62 93 ARG A CA 1
ATOM 744 C C . ARG A 1 93 ? -3.387 5.493 -10.754 1.00 86.62 93 ARG A C 1
ATOM 746 O O . ARG A 1 93 ? -2.921 6.622 -10.676 1.00 86.62 93 ARG A O 1
ATOM 753 N N . VAL A 1 94 ? -4.310 5.019 -9.922 1.00 86.44 94 VAL A N 1
ATOM 754 C CA . VAL A 1 94 ? -4.864 5.799 -8.807 1.00 86.44 94 VAL A CA 1
ATOM 755 C C . VAL A 1 94 ? -3.813 5.989 -7.718 1.00 86.44 94 VAL A C 1
ATOM 757 O O . VAL A 1 94 ? -3.728 7.056 -7.123 1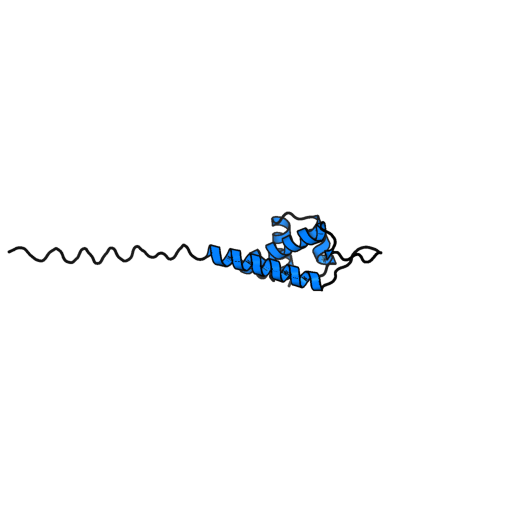.00 86.44 94 VAL A O 1
ATOM 760 N N . ILE A 1 95 ? -2.986 4.969 -7.493 1.00 84.81 95 ILE A N 1
ATOM 761 C CA . ILE A 1 95 ? -2.008 4.962 -6.403 1.00 84.81 95 ILE A CA 1
ATOM 762 C C . ILE A 1 95 ? -0.695 5.648 -6.799 1.00 84.81 95 ILE A C 1
ATOM 764 O O . ILE A 1 95 ? -0.013 6.206 -5.943 1.00 84.81 95 ILE A O 1
ATOM 768 N N . LEU A 1 96 ? -0.353 5.656 -8.093 1.00 82.31 96 LEU A N 1
ATOM 769 C CA . LEU A 1 96 ? 0.917 6.172 -8.616 1.00 82.31 96 LEU A CA 1
ATOM 770 C C . LEU A 1 96 ? 1.339 7.548 -8.066 1.00 82.31 96 LEU A C 1
ATOM 772 O O . LEU A 1 96 ? 2.508 7.688 -7.713 1.00 82.31 96 LEU A O 1
ATOM 776 N N . PRO A 1 97 ? 0.449 8.558 -7.958 1.00 79.00 97 PRO A N 1
ATOM 777 C CA . PRO A 1 97 ? 0.824 9.860 -7.410 1.00 79.00 97 PRO A CA 1
ATOM 778 C C . PRO A 1 97 ? 1.354 9.768 -5.973 1.00 79.00 97 PRO A C 1
ATOM 780 O O . PRO A 1 97 ? 2.324 10.439 -5.639 1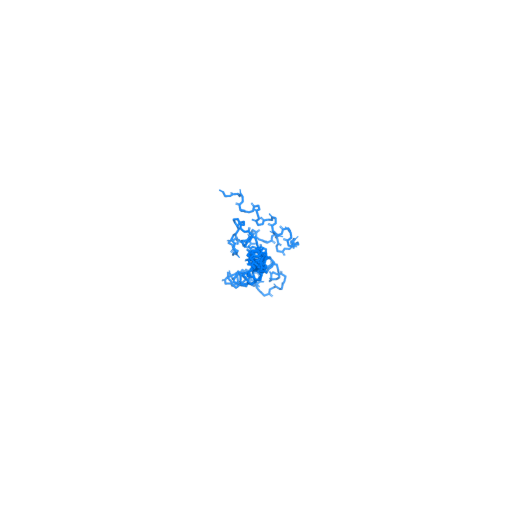.00 79.00 97 PRO A O 1
ATOM 783 N N . PHE A 1 98 ? 0.786 8.875 -5.159 1.00 75.56 98 PHE A N 1
ATOM 784 C CA . PHE A 1 98 ? 1.109 8.702 -3.738 1.00 75.56 98 PHE A CA 1
ATOM 785 C C . PHE A 1 98 ? 2.364 7.864 -3.504 1.00 75.56 98 PHE A C 1
ATOM 787 O O . PHE A 1 98 ? 3.027 8.021 -2.480 1.00 75.56 98 PHE A O 1
ATOM 794 N N . ILE A 1 99 ? 2.733 7.026 -4.481 1.00 72.94 99 ILE A N 1
ATOM 795 C CA . ILE A 1 99 ? 3.971 6.234 -4.453 1.00 72.94 99 ILE A CA 1
ATOM 796 C C . ILE A 1 99 ? 5.202 7.137 -4.360 1.00 72.94 99 ILE A C 1
ATOM 798 O O . ILE A 1 99 ? 6.187 6.784 -3.714 1.00 72.94 99 ILE A O 1
ATOM 802 N N . PHE A 1 100 ? 5.130 8.315 -4.978 1.00 70.94 100 PHE A N 1
ATOM 803 C CA . PHE A 1 100 ? 6.247 9.249 -5.061 1.00 70.94 100 PHE A CA 1
ATOM 804 C C . PHE A 1 100 ? 6.084 10.496 -4.185 1.00 70.94 100 PHE A C 1
ATOM 806 O O . PHE A 1 100 ? 7.054 11.236 -4.034 1.00 70.94 100 PHE A O 1
ATOM 813 N N . SER A 1 101 ? 4.896 10.747 -3.619 1.00 63.50 101 SER A N 1
ATOM 814 C CA . SER A 1 101 ? 4.586 12.033 -2.979 1.00 63.50 101 SER A CA 1
ATOM 815 C C . SER A 1 101 ? 4.524 12.039 -1.450 1.00 63.50 101 SER A C 1
ATOM 817 O O . SER A 1 101 ? 4.476 13.128 -0.890 1.00 63.50 101 SER A O 1
ATOM 819 N N . GLY A 1 102 ? 4.455 10.898 -0.757 1.00 64.06 102 GLY A N 1
ATOM 820 C CA . GLY A 1 102 ? 3.848 10.901 0.581 1.00 64.06 102 GLY A CA 1
ATOM 821 C C . GLY A 1 102 ? 4.751 10.573 1.766 1.00 64.06 102 GLY A C 1
ATOM 822 O O . GLY A 1 102 ? 5.312 9.478 1.851 1.00 64.06 102 GLY A O 1
ATOM 823 N N . GLN A 1 103 ? 4.760 11.459 2.767 1.00 80.12 103 GLN A N 1
ATOM 824 C CA . GLN A 1 103 ? 4.932 11.038 4.162 1.00 80.12 103 GLN A CA 1
ATOM 825 C C . GLN A 1 103 ? 3.712 10.188 4.585 1.00 80.12 103 GLN A C 1
ATOM 827 O O . GLN A 1 103 ? 2.665 10.239 3.940 1.00 80.12 103 GLN A O 1
ATOM 832 N N . ASN A 1 104 ? 3.796 9.420 5.682 1.00 83.25 104 ASN A N 1
ATOM 833 C CA . ASN A 1 104 ? 2.661 8.591 6.145 1.00 83.25 104 ASN A CA 1
ATOM 834 C C . ASN A 1 104 ? 1.360 9.392 6.319 1.00 83.25 104 ASN A C 1
ATOM 836 O O . ASN A 1 104 ? 0.288 8.882 6.009 1.00 83.25 104 ASN A O 1
ATOM 840 N N . ALA A 1 105 ? 1.455 10.638 6.791 1.00 86.38 105 ALA A N 1
ATOM 841 C CA . ALA A 1 105 ? 0.296 11.504 6.992 1.00 86.38 105 ALA A CA 1
ATOM 842 C C . ALA A 1 105 ? -0.458 11.790 5.682 1.00 86.38 105 ALA A C 1
ATOM 844 O O . ALA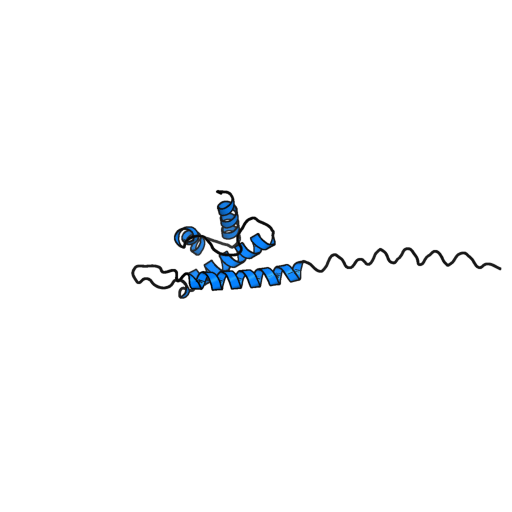 A 1 105 ? -1.685 11.730 5.658 1.00 86.38 105 ALA A O 1
ATOM 845 N N . ASP A 1 106 ? 0.270 12.026 4.587 1.00 87.44 106 ASP A N 1
ATOM 846 C CA . ASP A 1 106 ? -0.323 12.318 3.279 1.00 87.44 106 ASP A CA 1
ATOM 847 C C . ASP A 1 106 ? -1.052 11.088 2.724 1.00 87.44 106 ASP A C 1
ATOM 849 O O . ASP A 1 106 ? -2.163 11.192 2.204 1.00 87.44 106 ASP A O 1
ATOM 853 N N . VAL A 1 107 ? -0.451 9.904 2.894 1.00 89.12 107 VAL A N 1
ATOM 854 C CA . VAL A 1 107 ? -1.053 8.622 2.498 1.00 89.12 107 VAL A CA 1
ATOM 855 C C . VAL A 1 107 ? -2.337 8.357 3.282 1.00 89.12 107 VAL A C 1
ATOM 857 O O . VAL A 1 107 ? -3.354 8.009 2.686 1.00 89.12 107 VAL A O 1
ATOM 860 N N . ARG A 1 108 ? -2.318 8.564 4.605 1.00 91.50 108 ARG A N 1
ATOM 861 C CA . ARG A 1 108 ? -3.505 8.402 5.457 1.00 91.50 108 ARG A CA 1
ATOM 862 C C . ARG A 1 108 ? -4.628 9.355 5.052 1.00 91.50 108 ARG A C 1
ATOM 864 O O . ARG A 1 108 ? -5.764 8.919 4.898 1.00 91.50 108 ARG A O 1
ATOM 871 N N . GLN A 1 109 ? -4.319 10.635 4.835 1.00 90.19 109 GLN A N 1
ATOM 872 C CA . GLN A 1 109 ? -5.323 11.618 4.421 1.00 90.19 109 GLN A CA 1
ATOM 873 C C . GLN A 1 109 ? -5.951 11.261 3.071 1.00 90.19 109 GLN A C 1
ATOM 875 O O . GLN A 1 109 ? -7.162 11.390 2.898 1.00 90.19 109 GLN A O 1
ATOM 880 N N . TRP A 1 110 ? -5.142 10.798 2.118 1.00 87.88 110 TRP A N 1
ATOM 881 C CA . TRP A 1 110 ? -5.648 10.330 0.834 1.00 87.88 110 TRP A CA 1
ATOM 882 C C . TRP A 1 110 ? -6.584 9.123 0.980 1.00 87.88 110 TRP A C 1
ATOM 884 O O . TRP A 1 110 ? -7.671 9.146 0.407 1.00 87.88 110 TRP A O 1
ATOM 894 N N . LEU A 1 111 ? -6.195 8.105 1.759 1.00 89.75 111 LEU A N 1
ATOM 895 C CA . LEU A 1 111 ? -7.020 6.913 1.996 1.00 89.75 111 LEU A CA 1
ATOM 896 C C . LEU A 1 111 ? -8.389 7.277 2.577 1.00 89.75 111 LEU A C 1
ATOM 898 O O . LEU A 1 111 ? -9.400 6.750 2.127 1.00 89.75 111 LEU A O 1
ATOM 902 N N . LEU A 1 112 ? -8.425 8.215 3.525 1.00 90.88 112 LEU A N 1
ATOM 903 C CA . LEU A 1 112 ? -9.672 8.709 4.107 1.00 90.88 112 LEU A CA 1
ATOM 904 C C . LEU A 1 112 ? -10.564 9.381 3.054 1.00 90.88 112 LEU A C 1
ATOM 906 O O . LEU A 1 112 ? -11.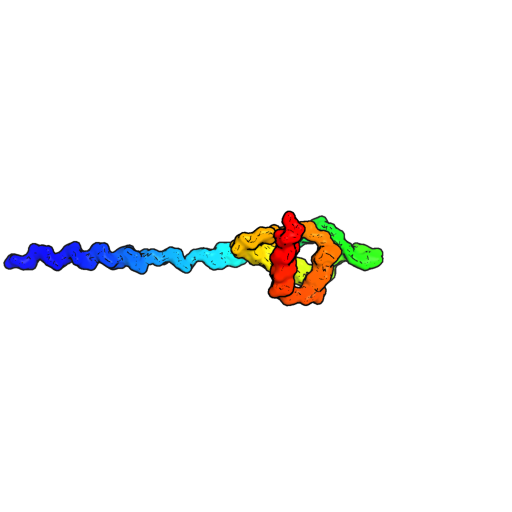736 9.033 2.933 1.00 90.88 112 LEU A O 1
ATOM 910 N N . ASN A 1 113 ? -10.004 10.282 2.246 1.00 87.75 113 ASN A N 1
ATOM 911 C CA . ASN A 1 113 ? -10.757 10.970 1.193 1.00 87.75 113 ASN A CA 1
ATOM 912 C C . ASN A 1 113 ? -11.256 10.006 0.101 1.00 87.75 113 ASN A C 1
ATOM 914 O O . ASN A 1 113 ? -12.335 10.194 -0.446 1.00 87.75 113 ASN A O 1
ATOM 918 N N . ALA A 1 114 ? -10.500 8.949 -0.209 1.00 80.00 114 ALA A N 1
ATOM 919 C CA . ALA A 1 114 ? -10.895 7.957 -1.208 1.00 80.00 114 ALA A CA 1
ATOM 920 C C . ALA A 1 114 ? -12.121 7.119 -0.789 1.00 80.00 114 ALA A C 1
ATOM 922 O O . ALA A 1 114 ? -12.704 6.454 -1.637 1.00 80.00 114 ALA A O 1
ATOM 923 N N . THR A 1 115 ? -12.498 7.135 0.496 1.00 70.12 115 THR A N 1
ATOM 924 C CA . THR A 1 115 ? -13.665 6.404 1.034 1.00 70.12 115 THR A CA 1
ATOM 925 C C . THR A 1 115 ? -14.910 7.268 1.215 1.00 70.12 115 THR A C 1
ATOM 927 O O . THR A 1 115 ? -15.962 6.752 1.575 1.00 70.12 115 THR A O 1
ATOM 930 N N . THR A 1 116 ? -14.806 8.581 0.988 1.00 60.34 116 THR A N 1
ATOM 931 C CA . THR A 1 116 ? -15.925 9.527 1.133 1.00 60.34 116 THR A CA 1
ATOM 932 C C . THR A 1 116 ? -16.640 9.841 -0.182 1.00 60.34 116 THR A C 1
ATOM 934 O O . THR A 1 116 ? -17.609 10.593 -0.165 1.00 60.34 116 THR A O 1
ATOM 937 N N . ASP A 1 117 ? -16.152 9.297 -1.300 1.00 50.72 117 ASP A N 1
ATOM 938 C CA . ASP A 1 117 ? -16.670 9.545 -2.654 1.00 50.72 117 ASP A CA 1
ATOM 939 C C . ASP A 1 117 ? -17.638 8.444 -3.161 1.00 50.72 117 ASP A C 1
ATOM 941 O O . ASP A 1 117 ? -18.099 8.529 -4.302 1.00 50.72 117 ASP A O 1
ATOM 945 N N . ASP A 1 118 ? -17.960 7.450 -2.320 1.00 44.16 118 ASP A N 1
ATOM 946 C CA . ASP A 1 118 ? -18.988 6.410 -2.542 1.00 44.16 118 ASP A CA 1
ATOM 947 C C . ASP A 1 118 ? -20.315 6.760 -1.834 1.00 44.16 118 ASP A C 1
ATOM 949 O O . ASP A 1 118 ? -21.394 6.444 -2.397 1.00 44.16 118 ASP A O 1
#